Protein AF-A0A6F9CJC2-F1 (afdb_monomer_lite)

Radius of gyration: 31.56 Å; chains: 1; bounding box: 69×64×76 Å

Structure (mmCIF, N/CA/C/O backbone):
data_AF-A0A6F9CJC2-F1
#
_entry.id   AF-A0A6F9CJC2-F1
#
loop_
_atom_site.group_PDB
_atom_site.id
_atom_site.type_symbol
_atom_site.label_atom_id
_atom_site.label_alt_id
_atom_site.label_comp_id
_atom_site.label_asym_id
_atom_site.label_entity_id
_atom_site.label_seq_id
_atom_site.pdbx_PDB_ins_code
_atom_site.Cartn_x
_atom_site.Cartn_y
_atom_site.Cartn_z
_atom_site.occupancy
_atom_site.B_iso_or_equiv
_atom_site.auth_seq_id
_atom_site.auth_comp_id
_atom_site.auth_asym_id
_atom_site.auth_atom_id
_atom_site.pdbx_PDB_model_num
ATOM 1 N N . MET A 1 1 ? -6.548 17.576 14.424 1.00 84.31 1 MET A N 1
ATOM 2 C CA . MET A 1 1 ? -7.698 17.440 15.354 1.00 84.31 1 MET A CA 1
ATOM 3 C C . MET A 1 1 ? -8.629 16.284 14.973 1.00 84.31 1 MET A C 1
ATOM 5 O O . MET A 1 1 ? -8.869 15.451 15.833 1.00 84.31 1 MET A O 1
ATOM 9 N N . ARG A 1 2 ? -9.118 16.169 13.722 1.00 92.06 2 ARG A N 1
ATOM 10 C CA . ARG A 1 2 ? -9.968 15.029 13.301 1.00 92.06 2 ARG A CA 1
ATOM 11 C C . ARG A 1 2 ? -9.297 13.665 13.506 1.00 92.06 2 ARG A C 1
ATOM 13 O O . ARG A 1 2 ? -9.898 12.800 14.134 1.00 92.06 2 ARG A O 1
ATOM 20 N N . ASP A 1 3 ? -8.042 13.525 13.085 1.00 91.06 3 ASP A N 1
ATOM 21 C CA . ASP A 1 3 ? -7.310 12.254 13.216 1.00 91.06 3 ASP A CA 1
ATOM 22 C C . ASP A 1 3 ? -7.087 11.859 14.679 1.00 91.06 3 ASP A C 1
ATOM 24 O O . ASP A 1 3 ? -7.259 10.705 15.049 1.00 91.06 3 ASP A O 1
ATOM 28 N N . GLN A 1 4 ? -6.811 12.838 15.544 1.00 92.62 4 GLN A N 1
ATOM 29 C CA . GLN A 1 4 ? -6.652 12.627 16.985 1.00 92.62 4 GLN A CA 1
ATOM 30 C C . GLN A 1 4 ? -7.951 12.135 17.644 1.00 92.62 4 GLN A C 1
ATOM 32 O O . GLN A 1 4 ? -7.917 11.246 18.494 1.00 92.62 4 GLN A O 1
ATOM 37 N N . ILE A 1 5 ? -9.103 12.685 17.243 1.00 95.94 5 ILE A N 1
ATOM 38 C CA . ILE A 1 5 ? -10.415 12.250 17.743 1.00 95.94 5 ILE A CA 1
ATOM 39 C C . ILE A 1 5 ? -10.735 10.840 17.235 1.00 95.94 5 ILE A C 1
ATOM 41 O O . ILE A 1 5 ? -11.158 9.993 18.020 1.00 95.94 5 ILE A O 1
ATOM 45 N N . ALA A 1 6 ? -10.509 10.571 15.946 1.00 95.69 6 ALA A N 1
ATOM 46 C CA . ALA A 1 6 ? -10.751 9.261 15.349 1.00 95.69 6 ALA A CA 1
ATOM 47 C C . ALA A 1 6 ? -9.882 8.173 15.995 1.00 95.69 6 ALA A C 1
ATOM 49 O O . ALA A 1 6 ? -10.407 7.131 16.385 1.00 95.69 6 ALA A O 1
ATOM 50 N N . PHE A 1 7 ? -8.587 8.445 16.179 1.00 96.19 7 PHE A N 1
ATOM 51 C CA . PHE A 1 7 ? -7.652 7.547 16.852 1.00 96.19 7 PHE A CA 1
ATOM 52 C C . PHE A 1 7 ? -8.090 7.262 18.291 1.00 96.19 7 PHE A C 1
ATOM 54 O O . PHE A 1 7 ? -8.238 6.102 18.666 1.00 96.19 7 PHE A O 1
ATOM 61 N N . LYS A 1 8 ? -8.394 8.302 19.080 1.00 95.69 8 LYS A N 1
ATOM 62 C CA . LYS A 1 8 ? -8.839 8.125 20.470 1.00 95.69 8 LYS A CA 1
ATOM 63 C C . LYS A 1 8 ? -10.138 7.316 20.562 1.00 95.69 8 LYS A C 1
ATOM 65 O O . LYS A 1 8 ? -10.239 6.418 21.393 1.00 95.69 8 LYS A O 1
ATOM 70 N N . ASN A 1 9 ? -11.107 7.586 19.684 1.00 96.44 9 ASN A N 1
ATOM 71 C CA . ASN A 1 9 ? -12.367 6.839 19.632 1.00 96.44 9 ASN A CA 1
ATOM 72 C C . ASN A 1 9 ? -12.165 5.377 19.209 1.00 96.44 9 ASN A C 1
ATOM 74 O O . ASN A 1 9 ? -12.867 4.497 19.704 1.00 96.44 9 ASN A O 1
ATOM 78 N N . LEU A 1 10 ? -11.228 5.108 18.295 1.00 95.62 10 LEU A N 1
ATOM 79 C CA . LEU A 1 10 ? -10.871 3.749 17.893 1.00 95.62 10 LEU A CA 1
ATOM 80 C C . LEU A 1 10 ? -10.261 2.976 19.066 1.00 95.62 10 LEU A C 1
ATOM 82 O O . LEU A 1 10 ? -10.732 1.884 19.368 1.00 95.62 10 LEU A O 1
ATOM 86 N N . VAL A 1 11 ? -9.284 3.568 19.760 1.00 94.50 11 VAL A N 1
ATOM 87 C CA . VAL A 1 11 ? -8.634 2.966 20.936 1.00 94.50 11 VAL A CA 1
ATOM 88 C C . VAL A 1 11 ? -9.657 2.670 22.028 1.00 94.50 11 VAL A C 1
ATOM 90 O O . VAL A 1 11 ? -9.732 1.546 22.510 1.00 94.50 11 VAL A O 1
ATOM 93 N N . GLN A 1 12 ? -10.508 3.640 22.367 1.00 95.12 12 GLN A N 1
ATOM 94 C CA . GLN A 1 12 ? -11.530 3.459 23.396 1.00 95.12 12 GLN A CA 1
ATOM 95 C C . GLN A 1 12 ? -12.526 2.342 23.043 1.00 95.12 12 GLN A C 1
ATOM 97 O O . GLN A 1 12 ? -12.903 1.559 23.915 1.00 95.12 12 GLN A O 1
ATOM 102 N N . ARG A 1 13 ? -12.940 2.236 21.772 1.00 94.38 13 ARG A N 1
ATOM 103 C CA . ARG A 1 13 ? -13.822 1.153 21.312 1.00 94.38 13 ARG A CA 1
ATOM 104 C C . ARG A 1 13 ? -13.139 -0.208 21.399 1.00 94.38 13 ARG A C 1
ATOM 106 O O . ARG A 1 13 ? -13.775 -1.159 21.839 1.00 94.38 13 ARG A O 1
ATOM 113 N N . ASN A 1 14 ? -11.875 -0.294 20.992 1.00 91.81 14 ASN A N 1
ATOM 114 C CA . ASN A 1 14 ? -11.117 -1.541 21.054 1.00 91.81 14 ASN A CA 1
ATOM 115 C C . ASN A 1 14 ? -10.949 -2.002 22.509 1.00 91.81 14 ASN A C 1
ATOM 117 O O . ASN A 1 14 ? -11.268 -3.147 22.801 1.00 91.81 14 ASN A O 1
ATOM 121 N N . ILE A 1 15 ? -10.606 -1.096 23.434 1.00 91.62 15 ILE A N 1
ATOM 122 C CA . ILE A 1 15 ? -10.522 -1.391 24.878 1.00 91.62 15 ILE A CA 1
ATOM 123 C C . ILE A 1 15 ? -11.862 -1.909 25.421 1.00 91.62 15 ILE A C 1
ATOM 125 O O . ILE A 1 15 ? -11.903 -2.913 26.125 1.00 91.62 15 ILE A O 1
ATOM 129 N N . ALA A 1 16 ? -12.980 -1.256 25.085 1.00 92.12 16 ALA A N 1
ATOM 130 C CA . ALA A 1 16 ? -14.304 -1.709 25.518 1.00 92.12 16 ALA A CA 1
ATOM 131 C C . ALA A 1 16 ? -14.671 -3.086 24.933 1.00 92.12 16 ALA A C 1
ATOM 133 O O . ALA A 1 16 ? -15.293 -3.907 25.608 1.00 92.12 16 ALA A O 1
ATOM 134 N N . SER A 1 17 ? -14.270 -3.352 23.688 1.00 88.69 17 SER A N 1
ATOM 135 C CA . SER A 1 17 ? -14.457 -4.650 23.037 1.00 88.69 17 SER A CA 1
ATOM 136 C C . SER A 1 17 ? -13.618 -5.747 23.694 1.00 88.69 17 SER A C 1
ATOM 138 O O . SER A 1 17 ? -14.099 -6.866 23.849 1.00 88.69 17 SER A O 1
ATOM 140 N N . GLU A 1 18 ? -12.388 -5.447 24.108 1.00 89.81 18 GLU A N 1
ATOM 141 C CA . GLU A 1 18 ? -11.524 -6.375 24.850 1.00 89.81 18 GLU A CA 1
ATOM 142 C C . GLU A 1 18 ? -12.090 -6.656 26.248 1.00 89.81 18 GLU A C 1
ATOM 144 O O . GLU A 1 18 ? -12.194 -7.813 26.646 1.00 89.81 18 GLU A O 1
ATOM 149 N N . ALA A 1 19 ? -12.587 -5.629 26.947 1.00 88.38 19 ALA A N 1
ATOM 150 C CA . ALA A 1 19 ? -13.266 -5.792 28.234 1.00 88.38 19 ALA A CA 1
ATOM 151 C C . ALA A 1 19 ? -14.528 -6.670 28.129 1.00 88.38 19 ALA A C 1
ATOM 153 O O . ALA A 1 19 ? -14.813 -7.454 29.031 1.00 88.38 19 ALA A O 1
ATOM 15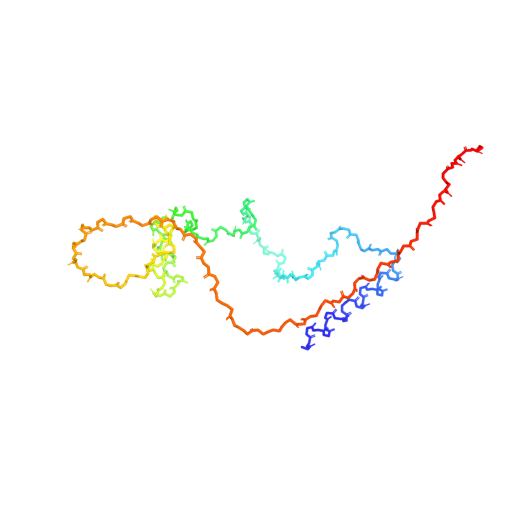4 N N . SER A 1 20 ? -15.276 -6.562 27.024 1.00 89.19 20 SER A N 1
ATOM 155 C CA . SER A 1 20 ? -16.470 -7.382 26.783 1.00 89.19 20 SER A CA 1
ATOM 156 C C . SER A 1 20 ? -16.154 -8.798 26.306 1.00 89.19 20 SER A C 1
ATOM 158 O O . SER A 1 20 ? -16.930 -9.708 26.587 1.00 89.19 20 SER A O 1
ATOM 160 N N . SER A 1 21 ? -15.089 -8.983 25.528 1.00 81.81 21 SER A N 1
ATOM 161 C CA . SER A 1 21 ? -14.725 -10.291 24.967 1.00 81.81 21 SER A CA 1
ATOM 162 C C . SER A 1 21 ? -13.824 -11.109 25.891 1.00 81.81 21 SER A C 1
ATOM 164 O O . SER A 1 21 ? -13.609 -12.286 25.611 1.00 81.81 21 SER A O 1
ATOM 166 N N . LEU A 1 22 ? -13.347 -10.517 26.997 1.00 79.38 22 LEU A N 1
ATOM 167 C CA . LEU A 1 22 ? -12.485 -11.145 28.011 1.00 79.38 22 LEU A CA 1
ATOM 168 C C . LEU A 1 22 ? -11.185 -11.742 27.439 1.00 79.38 22 LEU A C 1
ATOM 170 O O . LEU A 1 22 ? -10.498 -12.496 28.125 1.00 79.38 22 LEU A O 1
ATOM 174 N N . ALA A 1 23 ? -10.834 -11.409 26.197 1.00 81.06 23 ALA A N 1
ATOM 175 C CA . ALA A 1 23 ? -9.667 -11.935 25.514 1.00 81.06 23 ALA A CA 1
ATOM 176 C C . ALA A 1 23 ? -9.137 -10.922 24.486 1.00 81.06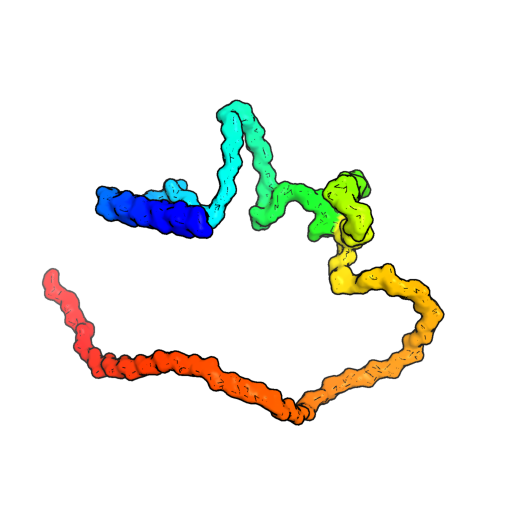 23 ALA A C 1
ATOM 178 O O . ALA A 1 23 ? -9.928 -10.282 23.787 1.00 81.06 23 ALA A O 1
ATOM 179 N N . PRO A 1 24 ? -7.806 -10.797 24.341 1.00 80.62 24 PRO A N 1
ATOM 180 C CA . PRO A 1 24 ? -7.214 -10.068 23.231 1.00 80.62 24 PRO A CA 1
ATOM 181 C C . PRO A 1 24 ? -7.603 -10.700 21.885 1.00 80.62 24 PRO A C 1
ATOM 183 O O . PRO A 1 24 ? -7.786 -11.921 21.801 1.00 80.62 24 PRO A O 1
ATOM 186 N N . PRO A 1 25 ? -7.701 -9.901 20.810 1.00 86.19 25 PRO A N 1
ATOM 187 C CA . PRO A 1 25 ? -8.007 -10.426 19.489 1.00 86.19 25 PRO A CA 1
ATOM 188 C C . PRO A 1 25 ? -6.918 -11.411 19.004 1.00 86.19 25 PRO A C 1
ATOM 190 O O . PRO A 1 25 ? -5.732 -11.194 19.270 1.00 86.19 25 PRO A O 1
ATOM 193 N N . PRO A 1 26 ? -7.290 -12.482 18.275 1.00 86.88 26 PRO A N 1
ATOM 194 C CA . PRO A 1 26 ? -6.345 -13.470 17.758 1.00 86.88 26 PRO A CA 1
ATOM 195 C C . PRO A 1 26 ? -5.250 -12.880 16.858 1.00 86.88 26 PRO A C 1
ATOM 197 O O . PRO A 1 26 ? -5.456 -11.917 16.115 1.00 86.88 26 PRO A O 1
ATOM 200 N N . SER A 1 27 ? -4.084 -13.529 16.845 1.00 85.19 27 SER A N 1
ATOM 201 C CA . SER A 1 27 ? -2.982 -13.169 15.949 1.00 85.19 27 SER A CA 1
ATOM 202 C C . SER A 1 27 ? -3.424 -13.205 14.480 1.00 85.19 27 SER A C 1
ATOM 204 O O . SER A 1 27 ? -3.925 -14.217 13.997 1.00 85.19 27 SER A O 1
ATOM 206 N N . GLY A 1 28 ? -3.228 -12.097 13.760 1.00 88.38 28 GLY A N 1
ATOM 207 C CA . GLY A 1 28 ? -3.587 -11.963 12.342 1.00 88.38 28 GLY A CA 1
ATOM 208 C C . GLY A 1 28 ? -4.999 -11.433 12.067 1.00 88.38 28 GLY A C 1
ATOM 209 O O . GLY A 1 28 ? -5.300 -11.136 10.914 1.00 88.38 28 GLY A O 1
ATOM 210 N N . SER A 1 29 ? -5.846 -11.246 13.088 1.00 91.94 29 SER A N 1
ATOM 211 C CA . SER A 1 29 ? -7.182 -10.646 12.917 1.00 91.94 29 SER A CA 1
ATOM 212 C C . SER A 1 29 ? -7.207 -9.121 13.083 1.00 91.94 29 SER A C 1
ATOM 214 O O . SER A 1 29 ? -8.266 -8.510 12.951 1.00 91.94 29 SER A O 1
ATOM 216 N N . VAL A 1 30 ? -6.068 -8.499 13.408 1.00 92.31 30 VAL A N 1
ATOM 217 C CA . VAL A 1 30 ? -5.947 -7.056 13.666 1.00 92.31 30 VAL A CA 1
ATOM 218 C C . VAL A 1 30 ? -4.941 -6.432 12.715 1.00 92.31 30 VAL A C 1
ATOM 220 O O . VAL A 1 30 ? -3.845 -6.953 12.521 1.00 92.31 30 VAL A O 1
ATOM 223 N N . ILE A 1 31 ? -5.301 -5.272 12.173 1.00 93.69 31 ILE A N 1
ATOM 224 C CA . ILE A 1 31 ? -4.411 -4.436 11.372 1.00 93.69 31 ILE A CA 1
ATOM 225 C C . ILE A 1 31 ? -4.032 -3.223 12.223 1.00 93.69 31 ILE A C 1
ATOM 227 O O . ILE A 1 31 ? -4.888 -2.410 12.576 1.00 93.69 31 ILE A O 1
ATOM 231 N N . GLN A 1 32 ? -2.753 -3.118 12.579 1.00 91.62 32 GLN A N 1
ATOM 232 C CA . GLN A 1 32 ? -2.231 -1.981 13.332 1.00 91.62 32 GLN A CA 1
ATOM 233 C C . GLN A 1 32 ? -1.985 -0.783 12.412 1.00 91.62 32 GLN A C 1
ATOM 235 O O . GLN A 1 32 ? -1.572 -0.932 11.264 1.00 91.62 32 GLN A O 1
ATOM 240 N N . LEU A 1 33 ? -2.241 0.417 12.929 1.00 93.00 33 LEU A N 1
ATOM 241 C CA . LEU A 1 33 ? -1.898 1.665 12.252 1.00 93.00 33 LEU A CA 1
ATOM 242 C C . LEU A 1 33 ? -0.376 1.899 12.309 1.00 93.00 33 LEU A C 1
ATOM 244 O O . LEU A 1 33 ? 0.239 1.542 13.313 1.00 93.00 33 LEU A O 1
ATOM 248 N N . PRO A 1 34 ? 0.223 2.569 11.309 1.00 94.50 34 PRO A N 1
ATOM 249 C CA . PRO A 1 34 ? -0.379 3.066 10.070 1.00 94.50 34 PRO A CA 1
ATOM 250 C C . PRO A 1 34 ? -0.428 1.991 8.969 1.00 94.50 34 PRO A C 1
ATOM 252 O O . PRO A 1 34 ? 0.515 1.229 8.786 1.00 94.50 34 PRO A O 1
ATOM 255 N N . PHE A 1 35 ? -1.502 1.976 8.178 1.00 94.94 35 PHE A N 1
ATOM 256 C CA . PHE A 1 35 ? -1.635 1.102 7.009 1.00 94.94 35 PHE A CA 1
ATOM 257 C C . PHE A 1 35 ? -2.303 1.842 5.847 1.00 94.94 35 PHE A C 1
ATOM 259 O O . PHE A 1 35 ? -2.903 2.903 6.023 1.00 94.94 35 PHE A O 1
ATOM 266 N N . ILE A 1 36 ? -2.227 1.250 4.657 1.00 93.19 36 ILE A N 1
ATOM 267 C CA . ILE A 1 36 ? -2.937 1.706 3.459 1.00 93.19 36 ILE A CA 1
ATOM 268 C C . ILE A 1 36 ? -3.825 0.557 2.982 1.00 93.19 36 ILE A C 1
ATOM 270 O O . ILE A 1 36 ? -3.379 -0.588 2.936 1.00 93.19 36 ILE A O 1
ATOM 274 N N . ILE A 1 37 ? -5.078 0.859 2.636 1.00 94.69 37 ILE A N 1
ATOM 275 C CA . ILE A 1 37 ? -6.008 -0.110 2.044 1.00 94.69 37 ILE A CA 1
ATOM 276 C C . ILE A 1 37 ? -6.125 0.166 0.552 1.00 94.69 37 ILE A C 1
ATOM 278 O O . ILE A 1 37 ? -6.412 1.290 0.141 1.00 94.69 37 ILE A O 1
ATOM 282 N N . LEU A 1 38 ? -5.966 -0.892 -0.240 1.00 94.00 38 LEU A N 1
ATOM 283 C CA . LEU A 1 38 ? -6.295 -0.918 -1.658 1.00 94.00 38 LEU A CA 1
ATOM 284 C C . LEU A 1 38 ? -7.532 -1.805 -1.824 1.00 94.00 38 LEU A C 1
ATOM 286 O O . LEU A 1 38 ? -7.463 -3.010 -1.601 1.00 94.00 38 LEU A O 1
ATOM 290 N N . ASN A 1 39 ? -8.670 -1.202 -2.168 1.00 96.06 39 ASN A N 1
ATOM 291 C CA . ASN A 1 39 ? -9.899 -1.934 -2.465 1.00 96.06 39 ASN A CA 1
ATOM 292 C C . ASN A 1 39 ? -10.047 -2.075 -3.982 1.00 96.06 39 ASN A C 1
ATOM 294 O O . ASN A 1 39 ? -9.932 -1.086 -4.705 1.00 96.06 39 ASN A O 1
ATOM 298 N N . THR A 1 40 ? -10.310 -3.287 -4.457 1.00 96.31 40 THR A N 1
ATOM 299 C CA . THR A 1 40 ? -10.520 -3.584 -5.879 1.00 96.31 40 THR A CA 1
ATOM 300 C C . THR A 1 40 ? -11.743 -4.477 -6.033 1.00 96.31 40 THR A C 1
ATOM 302 O O . THR A 1 40 ? -12.163 -5.130 -5.077 1.00 96.31 40 THR A O 1
ATOM 305 N N . ASP A 1 41 ? -12.338 -4.495 -7.225 1.00 97.31 41 ASP A N 1
ATOM 306 C CA . ASP A 1 41 ? -13.442 -5.408 -7.506 1.00 97.31 41 ASP A CA 1
ATOM 307 C C . ASP A 1 41 ? -13.012 -6.867 -7.331 1.00 97.31 41 ASP A C 1
ATOM 309 O O . ASP A 1 41 ? -11.898 -7.252 -7.678 1.00 97.31 41 ASP A O 1
ATOM 313 N N . VAL A 1 42 ? -13.943 -7.719 -6.897 1.00 96.38 42 VAL A N 1
ATOM 314 C CA . VAL A 1 42 ? -13.703 -9.164 -6.705 1.00 96.38 42 VAL A CA 1
ATOM 315 C C . VAL A 1 42 ? -13.271 -9.906 -7.978 1.00 96.38 42 VAL A C 1
ATOM 317 O O . VAL A 1 42 ? -12.843 -11.053 -7.906 1.00 96.38 42 VAL A O 1
ATOM 320 N N . ARG A 1 43 ? -13.419 -9.281 -9.154 1.00 96.25 43 ARG A N 1
ATOM 321 C CA . ARG A 1 43 ? -13.018 -9.835 -10.457 1.00 96.25 43 ARG A CA 1
ATOM 322 C C . ARG A 1 43 ? -11.643 -9.360 -10.918 1.00 96.25 43 ARG A C 1
ATOM 324 O O . ARG A 1 43 ? -11.156 -9.846 -11.936 1.00 96.25 43 ARG A O 1
ATOM 331 N N . THR A 1 44 ? -11.048 -8.399 -10.221 1.00 96.12 44 THR A N 1
ATOM 332 C CA . THR A 1 44 ? -9.747 -7.847 -10.585 1.00 96.12 44 THR A CA 1
ATOM 333 C C . THR A 1 44 ? -8.667 -8.880 -10.296 1.00 96.12 44 THR A C 1
ATOM 335 O O . THR A 1 44 ? -8.528 -9.352 -9.170 1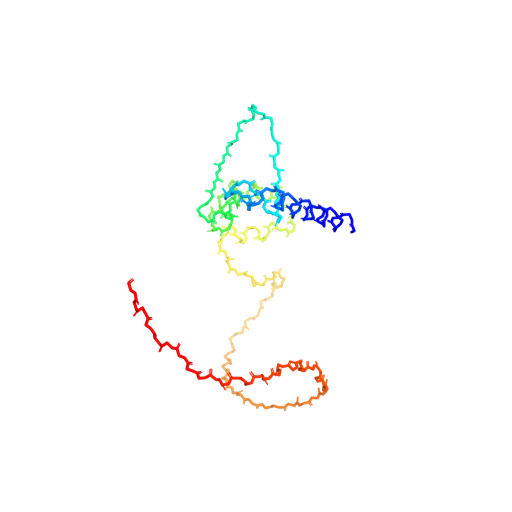.00 96.12 44 THR A O 1
ATOM 338 N N . VAL A 1 45 ? -7.897 -9.237 -11.323 1.00 95.38 45 VAL A N 1
ATOM 339 C CA . VAL A 1 45 ? -6.711 -10.087 -11.175 1.00 95.38 45 VAL A CA 1
ATOM 340 C C . VAL A 1 45 ? -5.566 -9.219 -10.656 1.00 95.38 45 VAL A C 1
ATOM 342 O O . VAL A 1 45 ? -5.283 -8.168 -11.230 1.00 95.38 45 VAL A O 1
ATOM 345 N N . ILE A 1 46 ? -4.943 -9.636 -9.552 1.00 94.31 46 ILE A N 1
ATOM 346 C CA . ILE A 1 46 ? -3.841 -8.912 -8.909 1.00 94.31 46 ILE A CA 1
ATOM 347 C C . ILE A 1 46 ? -2.543 -9.687 -9.146 1.00 94.31 46 ILE A C 1
ATOM 349 O O . ILE A 1 46 ? -2.328 -10.738 -8.542 1.00 94.31 46 ILE A O 1
ATOM 353 N N . ASP A 1 47 ? -1.667 -9.138 -9.986 1.00 92.12 47 ASP A N 1
ATOM 354 C CA . ASP A 1 47 ? -0.331 -9.684 -10.226 1.00 92.12 47 ASP A CA 1
ATOM 355 C C . ASP A 1 47 ? 0.678 -9.065 -9.246 1.00 92.12 47 ASP A C 1
ATOM 357 O O . ASP A 1 47 ? 1.026 -7.886 -9.333 1.00 92.12 47 ASP A O 1
ATOM 361 N N . CYS A 1 48 ? 1.154 -9.865 -8.288 1.00 85.38 48 CYS A N 1
ATOM 362 C CA . CYS A 1 48 ? 2.100 -9.430 -7.258 1.00 85.38 48 CYS A CA 1
ATOM 363 C C . CYS A 1 48 ? 3.524 -9.906 -7.570 1.00 85.38 48 CYS A C 1
ATOM 365 O O . CYS A 1 48 ? 3.778 -11.104 -7.664 1.00 85.38 48 CYS A O 1
ATOM 367 N N . SER A 1 49 ? 4.477 -8.973 -7.638 1.00 86.75 49 SER A N 1
ATOM 368 C CA . SER A 1 49 ? 5.917 -9.265 -7.652 1.00 86.75 49 SER A CA 1
ATOM 369 C C . SER A 1 49 ? 6.581 -8.587 -6.460 1.00 86.75 49 SER A C 1
ATOM 371 O O . SER A 1 49 ? 6.574 -7.363 -6.355 1.00 86.75 49 SER A O 1
ATOM 373 N N . ILE A 1 50 ? 7.133 -9.382 -5.543 1.00 85.56 50 ILE A N 1
ATOM 374 C CA . ILE A 1 50 ? 7.754 -8.898 -4.304 1.00 85.56 50 ILE A CA 1
ATOM 375 C C . ILE A 1 50 ? 9.253 -9.179 -4.383 1.00 85.56 50 ILE A C 1
ATOM 377 O O . ILE A 1 50 ? 9.660 -10.320 -4.605 1.00 85.56 50 ILE A O 1
ATOM 381 N N . SER A 1 51 ? 10.079 -8.147 -4.205 1.00 81.56 51 SER A N 1
ATOM 382 C CA . SER A 1 51 ? 11.529 -8.314 -4.110 1.00 81.56 51 SER A CA 1
ATOM 383 C C . SER A 1 51 ? 11.922 -9.084 -2.845 1.00 81.56 51 SER A C 1
ATOM 385 O O . SER A 1 51 ? 11.221 -9.057 -1.833 1.00 81.56 51 SER A O 1
ATOM 387 N N . SER A 1 52 ? 13.080 -9.746 -2.866 1.00 81.81 52 SER A N 1
ATOM 388 C CA . SER A 1 52 ? 13.593 -10.500 -1.712 1.00 81.81 52 SER A CA 1
ATOM 389 C C . SER A 1 52 ? 13.827 -9.633 -0.470 1.00 81.81 52 SER A C 1
ATOM 391 O O . SER A 1 52 ? 13.667 -10.115 0.648 1.00 81.81 52 SER A O 1
ATOM 393 N N . ASP A 1 53 ? 14.159 -8.354 -0.654 1.00 81.69 53 ASP A N 1
ATOM 394 C CA . ASP A 1 53 ? 14.310 -7.387 0.432 1.00 81.69 53 ASP A CA 1
ATOM 395 C C . ASP A 1 53 ? 12.974 -6.783 0.897 1.00 81.69 53 ASP A C 1
ATOM 397 O O . ASP A 1 53 ? 12.963 -6.057 1.879 1.00 81.69 53 ASP A O 1
ATOM 401 N N . LYS A 1 54 ? 11.839 -7.091 0.247 1.00 77.94 54 LYS A N 1
ATOM 402 C CA . LYS A 1 54 ? 10.473 -6.618 0.570 1.00 77.94 54 LYS A CA 1
ATOM 403 C C . LYS A 1 54 ? 10.279 -5.092 0.597 1.00 77.94 54 LYS A C 1
ATOM 405 O O . LYS A 1 54 ? 9.167 -4.637 0.853 1.00 77.94 54 LYS A O 1
ATOM 410 N N . TYR A 1 55 ? 11.316 -4.309 0.298 1.00 66.81 55 TYR A N 1
ATOM 411 C CA . TYR A 1 55 ? 11.280 -2.843 0.250 1.00 66.81 55 TYR A CA 1
ATOM 412 C C . TYR A 1 55 ? 11.208 -2.294 -1.178 1.00 66.81 55 TYR A C 1
ATOM 414 O O . TYR A 1 55 ? 10.948 -1.105 -1.367 1.00 66.81 55 TYR A O 1
ATOM 422 N N . ARG A 1 56 ? 11.436 -3.131 -2.198 1.00 63.53 56 ARG A N 1
ATOM 423 C CA . ARG A 1 56 ? 11.578 -2.692 -3.590 1.00 63.53 56 ARG A CA 1
ATOM 424 C C . ARG A 1 56 ? 10.483 -3.286 -4.466 1.00 63.53 56 ARG A C 1
ATOM 426 O O . ARG A 1 56 ? 10.450 -4.475 -4.745 1.00 63.53 56 ARG A O 1
ATOM 433 N N . MET A 1 57 ? 9.609 -2.440 -5.001 1.00 65.12 57 MET A N 1
ATOM 434 C CA . MET A 1 57 ? 8.535 -2.888 -5.903 1.00 65.12 57 MET A CA 1
ATOM 435 C C . MET A 1 57 ? 9.022 -3.241 -7.326 1.00 65.12 57 MET A C 1
ATOM 437 O O . MET A 1 57 ? 8.224 -3.269 -8.253 1.00 65.12 57 MET A O 1
ATOM 441 N N . GLY A 1 58 ? 10.328 -3.443 -7.549 1.00 64.62 58 GLY A N 1
ATOM 442 C CA . GLY A 1 58 ? 10.894 -3.753 -8.873 1.00 64.62 58 GLY A CA 1
ATOM 443 C C . GLY A 1 58 ? 10.760 -2.643 -9.932 1.00 64.62 58 GLY A C 1
ATOM 444 O O . GLY A 1 58 ? 11.218 -2.814 -11.056 1.00 64.62 58 GLY A O 1
ATOM 445 N N . MET A 1 59 ? 10.182 -1.488 -9.581 1.00 73.56 59 MET A N 1
ATOM 446 C CA . MET A 1 59 ? 9.898 -0.368 -10.495 1.00 73.56 59 MET A CA 1
ATOM 447 C C . MET A 1 59 ? 11.085 0.580 -10.720 1.00 73.56 59 MET A C 1
ATOM 449 O O . MET A 1 59 ? 10.976 1.568 -11.437 1.00 73.56 59 MET A O 1
ATOM 453 N N . SER A 1 60 ? 12.233 0.304 -10.108 1.00 72.56 60 SER A N 1
ATOM 454 C CA . SER A 1 60 ? 13.439 1.139 -10.170 1.00 72.56 60 SER A CA 1
ATOM 455 C C . SER A 1 60 ? 14.160 1.092 -11.527 1.00 72.56 60 SER A C 1
ATOM 457 O O . SER A 1 60 ? 15.187 1.753 -11.695 1.00 72.56 60 SER A O 1
ATOM 459 N N . LEU A 1 61 ? 13.677 0.276 -12.478 1.00 80.00 61 LEU A N 1
ATOM 460 C CA . LEU A 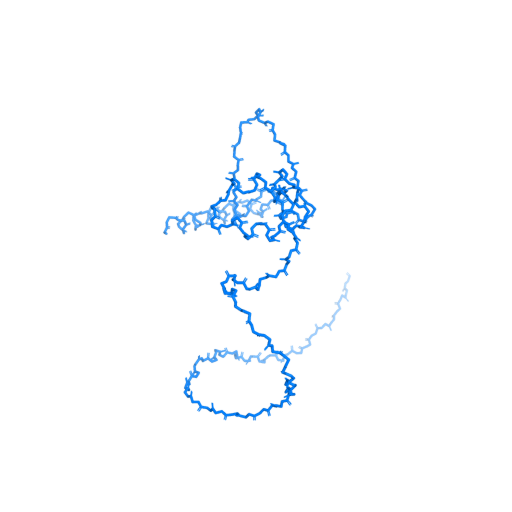1 61 ? 14.252 0.078 -13.816 1.00 80.00 61 LEU A CA 1
ATOM 461 C C . LEU A 1 61 ? 15.749 -0.306 -13.804 1.00 80.00 61 LEU A C 1
ATOM 463 O O . LEU A 1 61 ? 16.457 -0.128 -14.796 1.00 80.00 61 LEU A O 1
ATOM 467 N N . GLY A 1 62 ? 16.244 -0.839 -12.680 1.00 76.31 62 GLY A N 1
ATOM 468 C CA . GLY A 1 62 ? 17.649 -1.204 -12.489 1.00 76.31 62 GLY A CA 1
ATOM 469 C C . GLY A 1 62 ? 18.581 -0.039 -12.128 1.00 76.31 62 GLY A C 1
ATOM 470 O O . GLY A 1 62 ? 19.779 -0.279 -11.952 1.00 76.31 62 GLY A O 1
ATOM 471 N N . LEU A 1 63 ? 18.066 1.189 -11.957 1.00 83.19 63 LEU A N 1
ATOM 472 C CA . LEU A 1 63 ? 18.849 2.385 -11.595 1.00 83.19 63 LEU A CA 1
ATOM 473 C C . LEU A 1 63 ? 19.579 2.229 -10.256 1.00 83.19 63 LEU A C 1
ATOM 475 O O . LEU A 1 63 ? 20.730 2.622 -10.123 1.00 83.19 63 LEU A O 1
ATOM 479 N N . GLU A 1 64 ? 18.939 1.584 -9.286 1.00 78.06 64 GLU A N 1
ATOM 480 C CA . GLU A 1 64 ? 19.485 1.331 -7.944 1.00 78.06 64 GLU A CA 1
ATOM 481 C C . GLU A 1 64 ? 20.670 0.356 -7.910 1.00 78.06 64 GLU A C 1
ATOM 483 O O . GLU A 1 64 ? 21.361 0.249 -6.901 1.00 78.06 64 GLU A O 1
ATOM 488 N N . SER A 1 65 ? 20.871 -0.389 -8.996 1.00 75.06 65 SER A N 1
ATOM 489 C CA . SER A 1 65 ? 21.919 -1.404 -9.117 1.00 75.06 65 SER A CA 1
ATOM 490 C C . SER A 1 65 ? 22.966 -1.050 -10.173 1.00 75.06 65 SER A C 1
ATOM 492 O O . SER A 1 65 ? 23.883 -1.837 -10.397 1.00 75.06 65 SER A O 1
ATOM 494 N N . GLY A 1 66 ? 22.820 0.099 -10.850 1.00 77.38 66 GLY A N 1
ATOM 495 C CA . GLY A 1 66 ? 23.663 0.486 -11.987 1.00 77.38 66 GLY A CA 1
ATOM 496 C C . GLY A 1 66 ? 23.521 -0.430 -13.212 1.00 77.38 66 GLY A C 1
ATOM 497 O O . GLY A 1 66 ? 24.373 -0.410 -14.093 1.00 77.38 66 GLY A O 1
ATOM 498 N N . LYS A 1 67 ? 22.466 -1.257 -13.275 1.00 79.12 67 LYS A N 1
ATOM 499 C CA . LYS A 1 67 ? 22.186 -2.212 -14.367 1.00 79.12 67 LYS A CA 1
ATOM 500 C C . LYS A 1 67 ? 21.033 -1.737 -15.257 1.00 79.12 67 LYS A C 1
ATOM 502 O O . LYS A 1 67 ? 20.233 -2.538 -15.732 1.00 79.12 67 LYS A O 1
ATOM 507 N N . CYS A 1 68 ? 20.899 -0.427 -15.432 1.00 86.38 68 CYS A N 1
ATOM 508 C CA . CYS A 1 68 ? 19.826 0.157 -16.232 1.00 86.38 68 CYS A CA 1
ATOM 509 C C . CYS A 1 68 ? 20.127 -0.019 -17.733 1.00 86.38 68 CYS A C 1
ATOM 511 O O . CYS A 1 68 ? 21.195 0.382 -18.198 1.00 86.38 68 CYS A O 1
ATOM 513 N N . SER A 1 69 ? 19.209 -0.635 -18.490 1.00 88.12 69 SER A N 1
ATOM 514 C CA . SER A 1 69 ? 19.337 -0.768 -19.951 1.00 88.12 69 SER A CA 1
ATOM 515 C C . SER A 1 69 ? 19.091 0.571 -20.661 1.00 88.12 69 SER A C 1
ATOM 517 O O . SER A 1 69 ? 18.535 1.503 -20.077 1.00 88.12 69 SER A O 1
ATOM 519 N N . ALA A 1 70 ? 19.475 0.680 -21.938 1.00 87.38 70 ALA A N 1
ATOM 520 C CA . ALA A 1 70 ? 19.227 1.890 -22.725 1.00 87.38 70 ALA A CA 1
ATOM 521 C C . ALA A 1 70 ? 17.724 2.204 -22.860 1.00 87.38 70 ALA A C 1
ATOM 523 O O . ALA A 1 70 ? 17.328 3.356 -22.683 1.00 87.38 70 ALA A O 1
ATOM 524 N N . ASP A 1 71 ? 16.892 1.184 -23.085 1.00 87.88 71 ASP A N 1
ATOM 525 C CA . ASP A 1 71 ? 15.435 1.336 -23.186 1.00 87.88 71 ASP A CA 1
ATOM 526 C C . ASP A 1 71 ? 14.833 1.803 -21.855 1.00 87.88 71 ASP A C 1
ATOM 528 O O . ASP A 1 71 ? 14.051 2.755 -21.805 1.00 87.88 71 ASP A O 1
ATOM 532 N N . ASN A 1 72 ? 15.283 1.209 -20.748 1.00 88.94 72 ASN A N 1
ATOM 533 C CA . ASN A 1 72 ? 14.873 1.595 -19.402 1.00 88.94 72 ASN A CA 1
ATOM 534 C C . ASN A 1 72 ? 15.295 3.025 -19.052 1.00 88.94 72 ASN A C 1
ATOM 536 O O . ASN A 1 72 ? 14.559 3.735 -18.370 1.00 88.94 72 ASN A O 1
ATOM 540 N N . LEU A 1 73 ? 16.454 3.478 -19.534 1.00 89.50 73 LEU A N 1
ATOM 541 C CA . LEU A 1 73 ? 16.933 4.839 -19.310 1.00 89.50 73 LEU A CA 1
ATOM 542 C C . LEU A 1 73 ? 16.067 5.875 -20.039 1.00 89.50 73 LEU A C 1
ATOM 544 O O . LEU A 1 73 ? 15.830 6.955 -19.500 1.00 89.50 73 LEU A O 1
ATOM 548 N N . ILE A 1 74 ? 15.575 5.555 -21.238 1.00 89.50 74 ILE A N 1
ATOM 549 C CA . ILE A 1 74 ? 14.647 6.421 -21.981 1.00 89.50 74 ILE A CA 1
ATOM 550 C C . ILE A 1 74 ? 13.335 6.559 -21.203 1.00 89.50 74 ILE A C 1
ATOM 552 O O . ILE A 1 74 ? 12.872 7.679 -20.973 1.00 89.50 74 ILE A O 1
ATOM 556 N N . VAL A 1 75 ? 12.780 5.439 -20.734 1.00 90.12 75 VAL A N 1
ATOM 557 C CA . VAL A 1 75 ? 11.568 5.441 -19.902 1.00 90.12 75 VAL A CA 1
ATOM 558 C C . VAL A 1 75 ? 11.806 6.236 -18.619 1.00 90.12 75 VAL A C 1
ATOM 560 O O . VAL A 1 75 ? 11.023 7.131 -18.307 1.00 90.12 75 VAL A O 1
ATOM 563 N N . ALA A 1 76 ? 12.920 6.001 -17.924 1.00 88.44 76 ALA A N 1
ATOM 564 C CA . ALA A 1 76 ? 13.260 6.711 -16.696 1.00 88.44 76 ALA A CA 1
ATOM 565 C C . ALA A 1 76 ? 13.309 8.232 -16.897 1.00 88.44 76 ALA A C 1
ATOM 567 O O . ALA A 1 76 ? 12.713 8.963 -16.111 1.00 88.44 76 ALA A O 1
ATOM 568 N N . LYS A 1 77 ? 13.944 8.715 -17.974 1.00 88.50 77 LYS A N 1
ATOM 569 C CA . LYS A 1 77 ? 13.992 10.149 -18.316 1.00 88.50 77 LYS A CA 1
ATOM 570 C C . LYS A 1 77 ? 12.613 10.752 -18.575 1.00 88.50 77 LYS A C 1
ATOM 572 O O . LYS A 1 77 ? 12.395 11.909 -18.244 1.00 88.50 77 LYS A O 1
ATOM 577 N N . SER A 1 78 ? 11.684 9.988 -19.146 1.00 90.38 78 SER A N 1
ATOM 578 C CA . SER A 1 78 ? 10.326 10.476 -19.424 1.00 90.38 78 SER A CA 1
ATOM 579 C C . SER A 1 78 ? 9.461 10.646 -18.168 1.00 90.38 78 SER A C 1
ATOM 581 O O . SER A 1 78 ? 8.502 11.414 -18.182 1.00 90.38 78 SER A O 1
ATOM 583 N N . LEU A 1 79 ? 9.807 9.954 -17.077 1.00 90.25 79 LEU A N 1
ATOM 584 C CA . LEU A 1 79 ? 9.046 9.944 -15.824 1.00 90.25 79 LEU A CA 1
ATOM 585 C C . LEU A 1 79 ? 9.505 11.017 -14.826 1.00 90.25 79 LEU A C 1
ATOM 587 O O . LEU A 1 79 ? 8.885 11.181 -13.776 1.00 90.25 79 LEU A O 1
ATOM 591 N N . ILE A 1 80 ? 10.582 11.741 -15.135 1.00 87.31 80 ILE A N 1
ATOM 592 C CA . ILE A 1 80 ? 11.184 12.737 -14.247 1.00 87.31 80 ILE A CA 1
ATOM 593 C C . ILE A 1 80 ? 11.318 14.112 -14.923 1.00 87.31 80 ILE A C 1
ATOM 595 O O . ILE A 1 80 ? 11.396 14.212 -16.146 1.00 87.31 80 ILE A O 1
ATOM 599 N N . PRO A 1 81 ? 11.382 15.205 -14.142 1.00 93.12 81 PRO A N 1
ATOM 600 C CA . PRO A 1 81 ? 11.715 16.530 -14.663 1.00 93.12 81 PRO A CA 1
ATOM 601 C C . PRO A 1 81 ? 13.100 16.585 -15.332 1.00 93.12 81 PRO A C 1
ATOM 603 O O . PRO A 1 81 ? 14.052 15.988 -14.829 1.00 93.12 81 PRO A O 1
ATOM 606 N N . ARG A 1 82 ? 13.252 17.396 -16.397 1.00 85.69 82 ARG A N 1
ATOM 607 C CA . ARG A 1 82 ? 14.514 17.525 -17.168 1.00 85.69 82 ARG A CA 1
ATOM 608 C C . ARG A 1 82 ? 15.743 17.876 -16.320 1.00 85.69 82 ARG A C 1
ATOM 610 O O . ARG A 1 82 ? 16.854 17.466 -16.634 1.00 85.69 82 ARG A O 1
ATOM 617 N N . SER A 1 83 ? 15.553 18.615 -15.225 1.00 90.12 83 SER A N 1
ATOM 618 C CA . SER A 1 83 ? 16.623 18.987 -14.288 1.00 90.12 83 SER A CA 1
ATOM 619 C C . SER A 1 83 ? 17.253 17.793 -13.562 1.00 90.12 83 SER A C 1
ATOM 621 O O . SER A 1 83 ? 18.372 17.906 -13.068 1.00 90.12 83 SER A O 1
ATOM 623 N N . LEU A 1 84 ? 16.564 16.651 -13.505 1.00 90.12 84 LEU A N 1
ATOM 624 C CA . LEU A 1 84 ? 17.024 15.439 -12.825 1.00 90.12 84 LEU A CA 1
ATOM 625 C C . LEU A 1 84 ? 17.613 14.396 -13.789 1.00 90.12 84 LEU A C 1
ATOM 627 O O . LEU A 1 84 ? 18.127 13.372 -13.335 1.00 90.12 84 LEU A O 1
ATOM 631 N N . GLU A 1 85 ? 17.597 14.643 -15.105 1.00 89.00 85 GLU A N 1
ATOM 632 C CA . GLU A 1 85 ? 18.100 13.693 -16.110 1.00 89.00 85 GLU A CA 1
ATOM 633 C C . GLU A 1 85 ? 19.576 13.351 -15.897 1.00 89.00 85 GLU A C 1
ATOM 635 O O . GLU A 1 85 ? 19.954 12.179 -15.936 1.00 89.00 85 GLU A O 1
ATOM 640 N N . THR A 1 86 ? 20.407 14.356 -15.620 1.00 86.56 86 THR A N 1
ATOM 641 C CA . THR A 1 86 ? 21.847 14.177 -15.379 1.00 86.56 86 THR A CA 1
ATOM 642 C C . THR A 1 86 ? 22.106 13.259 -14.187 1.00 86.56 86 THR A C 1
ATOM 644 O O . THR A 1 86 ? 22.972 12.386 -14.248 1.00 86.56 86 THR A O 1
ATOM 647 N N . TYR A 1 87 ? 21.313 13.405 -13.124 1.00 88.69 87 TYR A N 1
ATOM 648 C CA . TYR A 1 87 ? 21.421 12.575 -11.929 1.00 88.69 87 TYR A CA 1
ATOM 649 C C . TYR A 1 87 ? 21.033 11.117 -12.216 1.00 88.69 87 TYR A C 1
ATOM 651 O O . TYR A 1 87 ? 21.763 10.197 -11.849 1.00 88.69 87 TYR A O 1
ATOM 659 N N . VAL A 1 88 ? 19.943 10.890 -12.957 1.00 88.88 88 VAL A N 1
ATOM 660 C CA . VAL A 1 88 ? 19.499 9.543 -13.360 1.00 88.88 88 VAL A CA 1
ATOM 661 C C . VAL A 1 88 ? 20.516 8.848 -14.263 1.00 88.88 88 VAL A C 1
ATOM 663 O O . VAL A 1 88 ? 20.765 7.657 -14.093 1.00 88.88 88 VAL A O 1
ATOM 666 N N . ILE A 1 89 ? 21.156 9.574 -15.183 1.00 87.88 89 ILE A N 1
ATOM 667 C CA . ILE A 1 89 ? 22.234 9.028 -16.020 1.00 87.88 89 ILE A CA 1
ATOM 668 C C . ILE A 1 89 ? 23.437 8.618 -15.158 1.00 87.88 89 ILE A C 1
ATOM 670 O O . ILE A 1 89 ? 24.018 7.561 -15.397 1.00 87.88 89 ILE A O 1
ATOM 674 N N . GLY A 1 90 ? 23.797 9.416 -14.147 1.00 85.12 90 GLY A N 1
ATOM 675 C CA . GLY A 1 90 ? 24.848 9.064 -13.185 1.00 85.12 90 GLY A CA 1
ATOM 676 C C . GLY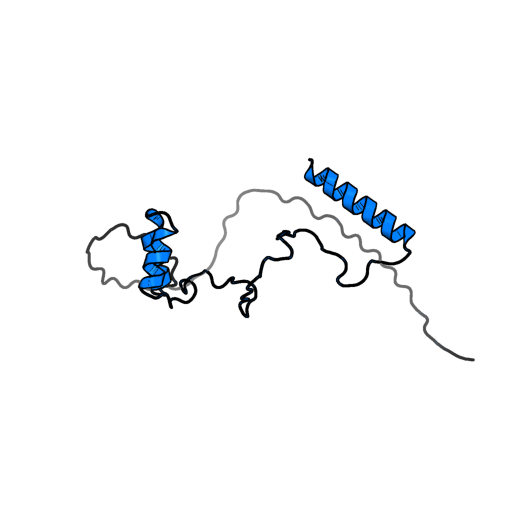 A 1 90 ? 24.519 7.786 -12.409 1.00 85.12 90 GLY A C 1
ATOM 677 O O . GLY A 1 90 ? 25.332 6.862 -12.352 1.00 85.12 90 GLY A O 1
ATOM 678 N N . MET A 1 91 ? 23.286 7.676 -11.907 1.00 84.94 91 MET A N 1
ATOM 679 C CA . MET A 1 91 ? 22.807 6.465 -11.230 1.00 84.94 91 MET A CA 1
ATOM 680 C C . MET A 1 91 ? 22.811 5.240 -12.156 1.00 84.94 91 MET A C 1
ATOM 682 O O . MET A 1 91 ? 23.312 4.183 -11.780 1.00 84.94 91 MET A O 1
ATOM 686 N N . ALA A 1 92 ? 22.338 5.387 -13.397 1.00 85.50 92 ALA A N 1
ATOM 687 C CA . ALA A 1 92 ? 22.326 4.319 -14.397 1.00 85.50 92 ALA A CA 1
ATOM 688 C C . ALA A 1 92 ? 23.728 3.784 -14.723 1.00 85.50 92 ALA A C 1
ATOM 690 O O . ALA A 1 92 ? 23.873 2.605 -15.029 1.00 85.50 92 ALA A O 1
ATOM 691 N N . ARG A 1 93 ? 24.756 4.639 -14.645 1.00 83.50 93 ARG A N 1
ATOM 692 C CA . ARG A 1 93 ? 26.161 4.291 -14.914 1.00 83.50 93 ARG A CA 1
ATOM 693 C C . ARG A 1 93 ? 26.891 3.713 -13.696 1.00 83.50 93 ARG A C 1
ATOM 695 O O . ARG A 1 93 ? 28.071 3.396 -13.812 1.00 83.50 93 ARG A O 1
ATOM 702 N N . GLY A 1 94 ? 26.226 3.589 -12.545 1.00 73.00 94 GLY A N 1
ATOM 703 C CA . GLY A 1 94 ? 26.819 3.035 -11.325 1.00 73.00 94 GLY A CA 1
ATOM 704 C C . GLY A 1 94 ? 27.857 3.945 -10.663 1.00 73.00 94 GLY A C 1
ATOM 705 O O . GLY A 1 94 ? 28.659 3.472 -9.860 1.00 73.00 94 GLY A O 1
ATOM 706 N N . THR A 1 95 ? 27.870 5.248 -10.970 1.00 65.88 95 THR A N 1
ATOM 707 C CA . THR A 1 95 ? 28.743 6.202 -10.274 1.00 65.88 95 THR A CA 1
ATOM 708 C C . THR A 1 95 ? 28.112 6.550 -8.928 1.00 65.88 95 THR A C 1
ATOM 710 O O . THR A 1 95 ? 27.425 7.560 -8.787 1.00 65.88 95 THR A O 1
ATOM 713 N N . SER A 1 96 ? 28.293 5.685 -7.931 1.00 59.50 96 SER A N 1
ATOM 714 C CA . SER A 1 96 ? 27.864 5.924 -6.551 1.00 59.50 96 SER A CA 1
ATOM 715 C C . SER A 1 96 ? 28.759 6.968 -5.886 1.00 59.50 96 SER A C 1
ATOM 717 O O . SER A 1 96 ? 29.563 6.630 -5.026 1.00 59.50 96 SER A O 1
ATOM 719 N N . GLN A 1 97 ? 28.661 8.234 -6.285 1.00 51.47 97 GLN A N 1
ATOM 720 C CA . GLN A 1 97 ? 29.218 9.334 -5.505 1.00 51.47 97 GLN A CA 1
ATOM 721 C C . GLN A 1 97 ? 28.284 10.538 -5.543 1.00 51.47 97 GLN A C 1
ATOM 723 O O . GLN A 1 97 ? 28.110 11.207 -6.558 1.00 51.47 97 GLN A O 1
ATOM 728 N N . THR A 1 98 ? 27.710 10.827 -4.379 1.00 53.66 98 THR A N 1
ATOM 729 C CA . THR A 1 98 ? 27.287 12.163 -3.976 1.00 53.66 98 THR A CA 1
ATOM 730 C C . THR A 1 98 ? 28.540 13.029 -3.834 1.00 53.66 98 THR A C 1
ATOM 732 O O . THR A 1 98 ? 28.998 13.315 -2.732 1.00 53.66 98 THR A O 1
ATOM 735 N N . SER A 1 99 ? 29.165 13.398 -4.940 1.00 47.12 99 SER A N 1
ATOM 736 C CA . SER A 1 99 ? 30.158 14.457 -4.931 1.00 47.12 99 SER A CA 1
ATOM 737 C C . SER A 1 99 ? 30.130 15.169 -6.271 1.00 47.12 99 SER A C 1
ATOM 739 O O . SER A 1 99 ? 30.182 14.564 -7.337 1.00 47.12 99 SER A O 1
ATOM 741 N N . SER A 1 100 ? 30.033 16.489 -6.149 1.00 38.97 100 SER A N 1
ATOM 742 C CA . SER A 1 100 ? 30.319 17.467 -7.189 1.00 38.97 100 SER A CA 1
ATOM 743 C C . SER A 1 100 ? 29.193 17.714 -8.193 1.00 38.97 100 SER A C 1
ATOM 745 O O . SER A 1 100 ? 29.064 17.086 -9.241 1.00 38.97 100 SER A O 1
ATOM 747 N N . PHE A 1 101 ? 28.415 18.747 -7.867 1.00 38.94 101 PHE A N 1
ATOM 748 C CA . PHE A 1 101 ? 27.832 19.655 -8.849 1.00 38.94 101 PHE A CA 1
ATOM 749 C C . PHE A 1 101 ? 28.856 19.958 -9.964 1.00 38.94 101 PHE A C 1
ATOM 751 O O . PHE A 1 101 ? 29.963 20.391 -9.643 1.00 38.94 101 PHE A O 1
ATOM 758 N N . PRO A 1 102 ? 28.528 19.761 -11.253 1.00 41.47 102 PRO A N 1
ATOM 759 C CA . PRO A 1 102 ? 29.401 20.150 -12.347 1.00 41.47 102 PRO A CA 1
ATOM 760 C C . PRO A 1 102 ? 29.093 21.601 -12.733 1.00 41.47 102 PRO A C 1
ATOM 762 O O . PRO A 1 102 ? 28.270 21.873 -13.605 1.00 41.47 102 PRO A O 1
ATOM 765 N N . GLY A 1 103 ? 29.739 22.530 -12.040 1.00 43.16 103 GLY A N 1
ATOM 766 C CA . GLY A 1 103 ? 30.045 23.861 -12.550 1.00 43.16 103 GLY A CA 1
ATOM 767 C C . GLY A 1 103 ? 31.563 23.989 -12.578 1.00 43.16 103 GLY A C 1
ATOM 768 O O . GLY A 1 103 ? 32.214 23.546 -11.640 1.00 43.16 103 GLY A O 1
ATOM 769 N N . ASP A 1 104 ? 32.092 24.568 -13.648 1.00 34.28 104 ASP A N 1
ATOM 770 C CA . ASP A 1 104 ? 33.490 24.985 -13.819 1.00 34.28 104 ASP A CA 1
ATOM 771 C C . ASP A 1 104 ? 34.447 23.938 -14.420 1.00 34.28 104 ASP A C 1
ATOM 773 O O . ASP A 1 104 ? 35.217 23.236 -13.767 1.00 34.28 104 ASP A O 1
ATOM 777 N N . LEU A 1 105 ? 34.425 23.913 -15.755 1.00 51.56 105 LEU A N 1
ATOM 778 C CA . LEU A 1 105 ? 35.627 23.729 -16.557 1.00 51.56 105 LEU A CA 1
ATOM 779 C C . LEU A 1 105 ? 36.512 24.970 -16.359 1.00 51.56 105 LEU A C 1
ATOM 781 O O . LEU A 1 105 ? 36.202 26.015 -16.924 1.00 51.56 105 LEU A O 1
ATOM 785 N N . ASP A 1 106 ? 37.624 24.852 -15.636 1.00 33.47 106 ASP A N 1
ATOM 786 C CA . ASP A 1 106 ? 38.822 25.591 -16.032 1.00 33.47 106 ASP A CA 1
ATOM 787 C C . ASP A 1 106 ? 40.106 24.816 -15.723 1.00 33.47 106 ASP A C 1
ATOM 789 O O . ASP A 1 106 ? 40.255 24.117 -14.719 1.00 33.47 106 ASP A O 1
ATOM 793 N N . SER A 1 107 ? 41.015 24.902 -16.678 1.00 53.50 107 SER A N 1
ATOM 794 C CA . SER A 1 107 ? 42.247 24.148 -16.796 1.00 53.50 107 SER A CA 1
ATOM 795 C C . SER A 1 107 ? 43.384 24.924 -16.143 1.00 53.50 107 SER A C 1
ATOM 797 O O . SER A 1 107 ? 43.893 25.869 -16.737 1.00 53.50 107 SER A O 1
ATOM 799 N N . ALA A 1 108 ? 43.884 24.474 -14.992 1.00 38.62 108 ALA A N 1
ATOM 800 C CA . ALA A 1 108 ? 45.249 24.802 -14.583 1.00 38.62 108 ALA A CA 1
ATOM 801 C C . ALA A 1 108 ? 45.845 23.743 -13.645 1.00 38.62 108 ALA A C 1
ATOM 803 O O . ALA A 1 108 ? 45.433 23.557 -12.505 1.00 38.62 108 ALA A O 1
ATOM 804 N N . SER A 1 109 ? 46.853 23.065 -14.191 1.00 49.94 109 SER A N 1
ATOM 805 C CA . SER A 1 109 ? 47.899 22.271 -13.546 1.00 49.94 109 SER A CA 1
ATOM 806 C C . SER A 1 109 ? 48.191 22.628 -12.080 1.00 49.94 109 SER A C 1
ATOM 808 O O . SER A 1 109 ? 48.606 23.747 -11.789 1.00 49.94 109 SER A O 1
ATOM 810 N N . LEU A 1 110 ? 48.096 21.646 -11.176 1.00 41.34 110 LEU A N 1
ATOM 811 C CA . LEU A 1 110 ? 48.699 21.722 -9.842 1.00 41.34 110 LEU A CA 1
ATOM 812 C C . LEU A 1 110 ? 49.377 20.396 -9.477 1.00 41.34 110 LEU A C 1
ATOM 814 O O . LEU A 1 110 ? 48.864 19.579 -8.716 1.00 41.34 110 LEU A O 1
ATOM 818 N N . ASN A 1 111 ? 50.605 20.227 -9.971 1.00 48.97 111 ASN A N 1
ATOM 819 C CA . ASN A 1 111 ? 51.611 19.479 -9.224 1.00 48.97 111 ASN A CA 1
ATOM 820 C C . ASN A 1 111 ? 52.015 20.327 -8.011 1.00 48.97 111 ASN A C 1
ATOM 822 O O . ASN A 1 111 ? 52.778 21.281 -8.138 1.00 48.97 111 ASN A O 1
ATOM 826 N N . GLY A 1 112 ? 51.510 19.977 -6.831 1.00 36.56 112 GLY A N 1
ATOM 827 C CA . GLY A 1 112 ? 51.814 20.697 -5.597 1.00 36.56 112 GLY A CA 1
ATOM 828 C C . GLY A 1 112 ? 51.581 19.843 -4.362 1.00 36.56 112 GLY A C 1
ATOM 829 O O . GLY A 1 112 ? 50.577 19.991 -3.678 1.00 36.56 112 GLY A O 1
ATOM 830 N N . ARG A 1 113 ? 52.533 18.946 -4.078 1.00 49.06 113 ARG A N 1
ATOM 831 C CA . ARG A 1 113 ? 52.657 18.193 -2.820 1.00 49.06 113 ARG A CA 1
ATOM 832 C C . ARG A 1 113 ? 52.406 19.096 -1.610 1.00 49.06 113 ARG A C 1
ATOM 834 O O . ARG A 1 113 ? 53.202 20.003 -1.386 1.00 49.06 113 ARG A O 1
ATOM 841 N N . ARG A 1 114 ? 51.427 18.763 -0.767 1.00 40.50 114 ARG A N 1
ATOM 842 C CA . ARG A 1 114 ? 51.433 19.100 0.666 1.00 40.50 114 ARG A CA 1
ATOM 843 C C . ARG A 1 114 ? 50.763 17.975 1.454 1.00 40.50 114 ARG A C 1
ATOM 845 O O . ARG A 1 114 ? 49.547 17.907 1.543 1.00 40.50 114 ARG A O 1
ATOM 852 N N . SER A 1 115 ? 51.585 17.084 2.008 1.00 44.56 115 SER A N 1
ATOM 853 C CA . SER A 1 115 ? 51.204 16.292 3.177 1.00 44.56 115 SER A CA 1
ATOM 854 C C . SER A 1 115 ? 51.121 17.234 4.375 1.00 44.56 115 SER A C 1
ATOM 856 O O . SER A 1 115 ? 52.051 18.010 4.599 1.00 44.56 115 SER A O 1
ATOM 858 N N . TYR A 1 116 ? 50.057 17.146 5.163 1.00 34.78 116 TYR A N 1
ATOM 859 C CA . TYR A 1 116 ? 50.050 17.651 6.532 1.00 34.78 116 TYR A CA 1
ATOM 860 C C . TYR A 1 116 ? 49.364 16.628 7.427 1.00 34.78 116 TYR A C 1
ATOM 862 O O . TYR A 1 116 ? 48.202 16.269 7.250 1.00 34.78 116 TYR A O 1
ATOM 870 N N . SER A 1 117 ? 50.186 16.116 8.333 1.00 37.28 117 SER A N 1
ATOM 871 C CA . SER A 1 117 ? 49.876 15.152 9.368 1.00 37.28 117 SER A CA 1
ATOM 872 C C . SER A 1 117 ? 48.947 15.729 10.435 1.00 37.28 117 SER A C 1
ATOM 874 O O . SER A 1 117 ? 48.900 16.931 10.680 1.00 37.28 117 SER A O 1
ATOM 876 N N . HIS A 1 118 ? 48.268 14.795 11.092 1.00 44.34 118 HIS A N 1
ATOM 877 C CA . HIS A 1 118 ? 47.659 14.881 12.412 1.00 44.34 118 HIS A CA 1
ATOM 878 C C . HIS A 1 118 ? 48.479 15.710 13.417 1.00 44.34 118 HIS A C 1
ATOM 880 O O . HIS A 1 118 ? 49.690 15.531 13.521 1.00 44.34 118 HIS A O 1
ATOM 886 N N . SER A 1 119 ? 47.809 16.547 14.213 1.00 40.53 119 SER A N 1
ATOM 887 C CA . SER A 1 119 ? 48.142 16.817 15.620 1.00 40.53 119 SER A CA 1
ATOM 888 C C . SER A 1 119 ? 46.979 17.542 16.298 1.00 40.53 119 SER A C 1
ATOM 890 O O . SER A 1 119 ? 46.390 18.471 15.755 1.00 40.53 119 SER A O 1
ATOM 892 N N . SER A 1 120 ? 46.639 17.032 17.471 1.00 40.59 120 SER A N 1
ATOM 893 C CA . SER A 1 120 ? 45.542 17.383 18.367 1.00 40.59 120 SER A CA 1
ATOM 894 C C . SER A 1 120 ? 45.858 18.554 19.315 1.00 40.59 120 SER A C 1
ATOM 896 O O . SER A 1 120 ? 47.024 18.867 19.517 1.00 40.59 120 SER A O 1
ATOM 898 N N . THR A 1 121 ? 44.780 19.041 19.959 1.00 42.50 121 THR A N 1
ATOM 899 C CA . THR A 1 121 ? 44.643 19.841 21.206 1.00 42.50 121 THR A CA 1
ATOM 900 C C . THR A 1 121 ? 44.762 21.377 21.139 1.00 42.50 121 THR A C 1
ATOM 902 O O . THR A 1 121 ? 45.819 21.936 20.891 1.00 42.50 121 THR A O 1
ATOM 905 N N . ALA A 1 122 ? 43.661 22.091 21.436 1.00 38.41 122 ALA A N 1
ATOM 906 C CA . ALA A 1 122 ? 43.354 22.666 22.762 1.00 38.41 122 ALA A CA 1
ATOM 907 C C . ALA A 1 122 ? 42.302 23.807 22.687 1.00 38.41 122 ALA A C 1
ATOM 909 O O . ALA A 1 122 ? 42.473 24.776 21.958 1.00 38.41 122 ALA A O 1
ATOM 910 N N . LEU A 1 123 ? 41.234 23.646 23.481 1.00 38.25 123 LEU A N 1
ATOM 911 C CA . LEU A 1 123 ? 40.496 24.629 24.299 1.00 38.25 123 LEU A CA 1
ATOM 912 C C . LEU A 1 123 ? 40.283 26.079 23.801 1.00 38.25 123 LEU A C 1
ATOM 914 O O . LEU A 1 123 ? 41.211 26.880 23.734 1.00 38.25 123 LEU A O 1
ATOM 918 N N . SER A 1 124 ? 39.007 26.472 23.683 1.00 42.62 124 SER A N 1
ATOM 919 C CA . SER A 1 124 ? 38.507 27.771 24.172 1.00 42.62 124 SER A CA 1
ATOM 920 C C . SER A 1 124 ? 36.999 27.711 24.449 1.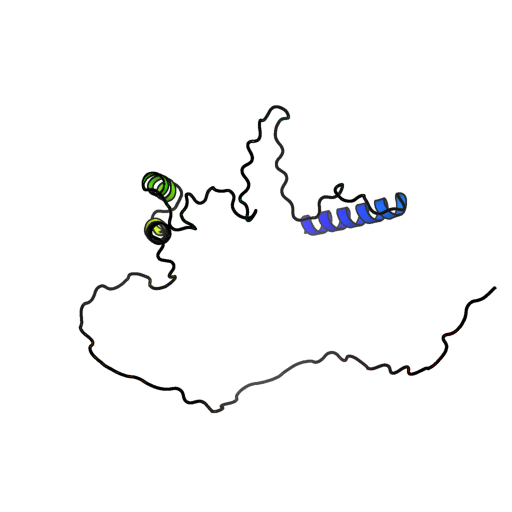00 42.62 124 SER A C 1
ATOM 922 O O . SER A 1 124 ? 36.195 27.436 23.560 1.00 42.62 124 SER A O 1
ATOM 924 N N . GLU A 1 125 ? 36.652 27.950 25.712 1.00 40.69 125 GLU A N 1
ATOM 925 C CA . GLU A 1 125 ? 35.308 28.128 26.265 1.00 40.69 125 GLU A CA 1
ATOM 926 C C . GLU A 1 125 ? 34.656 29.440 25.801 1.00 40.69 125 GLU A C 1
ATOM 928 O O . GLU A 1 125 ? 35.303 30.486 25.821 1.00 40.69 125 GLU A O 1
ATOM 933 N N . SER A 1 126 ? 33.342 29.431 25.535 1.00 40.28 126 SER A N 1
ATOM 934 C CA . SER A 1 126 ? 32.445 30.462 26.083 1.00 40.28 126 SER A CA 1
ATOM 935 C C . SER A 1 126 ? 30.959 30.124 25.901 1.00 40.28 126 SER A C 1
ATOM 937 O O . SER A 1 126 ? 30.536 29.741 24.814 1.00 40.28 126 SER A O 1
ATOM 939 N N . ARG A 1 127 ? 30.187 30.415 26.960 1.00 42.66 127 ARG A N 1
ATOM 940 C CA . ARG A 1 127 ? 28.713 30.494 27.094 1.00 42.66 127 ARG A CA 1
ATOM 941 C C . ARG A 1 127 ? 27.908 29.197 27.307 1.00 42.66 127 ARG A C 1
ATOM 943 O O . ARG A 1 127 ? 27.290 28.675 26.394 1.00 42.66 127 ARG A O 1
ATOM 950 N N . GLY A 1 128 ? 27.744 28.849 28.588 1.00 38.28 128 GLY A N 1
ATOM 951 C CA . GLY A 1 128 ? 26.478 29.126 29.286 1.00 38.28 128 GLY A CA 1
ATOM 952 C C . GLY A 1 128 ? 25.391 28.039 29.317 1.00 38.28 128 GLY A C 1
ATOM 953 O O . GLY A 1 128 ? 24.566 27.978 28.419 1.00 38.28 128 GLY A O 1
ATOM 954 N N . GLN A 1 129 ? 25.319 27.373 30.478 1.00 40.25 129 GLN A N 1
ATOM 955 C CA . GLN A 1 129 ? 24.116 26.933 31.216 1.00 40.25 129 GLN A CA 1
ATOM 956 C C . GLN A 1 129 ? 23.361 25.675 30.746 1.00 40.25 129 GLN A C 1
ATOM 958 O O . GLN A 1 129 ? 22.521 25.695 29.852 1.00 40.25 129 GLN A O 1
ATOM 963 N N . THR A 1 130 ? 23.607 24.595 31.492 1.00 46.72 130 THR A N 1
ATOM 964 C CA . THR A 1 130 ? 22.738 23.431 31.702 1.00 46.72 130 THR A CA 1
ATOM 965 C C . THR A 1 130 ? 21.511 23.794 32.552 1.00 46.72 130 THR A C 1
ATOM 967 O O . THR A 1 130 ? 21.629 24.510 33.548 1.00 46.72 130 THR A O 1
ATOM 970 N N . PRO A 1 131 ? 20.331 23.274 32.182 1.00 42.75 131 PRO A N 1
ATOM 971 C CA . PRO A 1 131 ? 19.454 22.606 33.153 1.00 42.75 131 PRO A CA 1
ATOM 972 C C . PRO A 1 131 ? 18.864 21.320 32.529 1.00 42.75 131 PRO A C 1
ATOM 974 O O . PRO A 1 131 ? 18.703 21.237 31.318 1.00 42.75 131 PRO A O 1
ATOM 977 N N . SER A 1 132 ? 18.489 20.257 33.225 1.00 37.28 132 SER A N 1
ATOM 978 C CA . SER A 1 132 ? 18.466 19.901 34.639 1.00 37.28 132 SER A CA 1
ATOM 979 C C . SER A 1 132 ? 18.315 18.377 34.673 1.00 37.28 132 SER A C 1
ATOM 981 O O . SER A 1 132 ? 17.446 17.838 33.988 1.00 37.28 132 SER A O 1
ATOM 983 N N . SER A 1 133 ? 19.152 17.708 35.461 1.00 39.84 133 SER A N 1
ATOM 984 C CA . SER A 1 133 ? 18.975 16.311 35.860 1.00 39.84 133 SER A CA 1
ATOM 985 C C . SER A 1 133 ? 17.631 16.169 36.583 1.00 39.84 133 SER A C 1
ATOM 987 O O . SER A 1 133 ? 17.363 16.951 37.495 1.00 39.84 133 SER A O 1
ATOM 989 N N . PHE A 1 134 ? 16.783 15.226 36.175 1.00 39.75 134 PHE A N 1
ATOM 990 C CA . PHE A 1 134 ? 15.649 14.793 36.990 1.00 39.75 134 PHE A CA 1
ATOM 991 C C . PHE A 1 134 ? 16.132 13.603 37.823 1.00 39.75 134 PHE A C 1
ATOM 993 O O . PHE A 1 134 ? 16.669 12.652 37.263 1.00 39.75 134 PHE A O 1
ATOM 1000 N N . ASN A 1 135 ? 16.031 13.754 39.144 1.00 49.06 135 ASN A N 1
ATOM 1001 C CA . ASN A 1 135 ? 16.388 12.794 40.187 1.00 49.06 135 ASN A CA 1
ATOM 1002 C C . ASN A 1 135 ? 15.866 11.382 39.871 1.00 49.06 135 ASN A C 1
ATOM 1004 O O . ASN A 1 135 ? 14.659 11.210 39.709 1.00 49.06 135 ASN A O 1
ATOM 1008 N N . GLU A 1 136 ? 16.747 10.384 39.876 1.00 49.31 136 GLU A N 1
ATOM 1009 C CA . GLU A 1 136 ? 16.376 9.026 40.278 1.00 49.31 136 GLU A CA 1
ATOM 1010 C C . GLU A 1 136 ? 16.791 8.921 41.748 1.00 49.31 136 GLU A C 1
ATOM 1012 O O . GLU A 1 136 ? 17.976 8.989 42.071 1.00 49.31 136 GLU A O 1
ATOM 1017 N N . GLU A 1 137 ? 15.803 8.925 42.641 1.00 55.47 137 GLU A N 1
ATOM 1018 C CA . GLU A 1 137 ? 16.012 8.675 44.065 1.00 55.47 137 GLU A CA 1
ATOM 1019 C C . GLU A 1 137 ? 16.149 7.163 44.252 1.00 55.47 137 GLU A C 1
ATOM 1021 O O . GLU A 1 137 ? 15.284 6.395 43.830 1.00 55.47 137 GLU A O 1
ATOM 1026 N N . GLU A 1 138 ? 17.287 6.767 44.817 1.00 54.72 138 GLU A N 1
ATOM 1027 C CA . GLU A 1 138 ? 17.579 5.420 45.293 1.00 54.72 138 GLU A CA 1
ATOM 1028 C C . GLU A 1 138 ? 16.692 5.131 46.513 1.00 54.72 138 GLU A C 1
ATOM 1030 O O . GLU A 1 138 ? 16.762 5.842 47.517 1.00 54.72 138 GLU A O 1
ATOM 1035 N N . GLU A 1 139 ? 15.856 4.096 46.428 1.00 56.28 139 GLU A N 1
ATOM 1036 C CA . GLU A 1 139 ? 15.325 3.415 47.608 1.00 56.28 139 GLU A CA 1
ATOM 1037 C C . GLU A 1 139 ? 16.017 2.055 47.705 1.00 56.28 139 GLU A C 1
ATOM 1039 O O . GLU A 1 139 ? 15.753 1.136 46.927 1.00 56.28 139 GLU A O 1
ATOM 1044 N N . ASP A 1 140 ? 16.944 1.983 48.659 1.00 56.53 140 ASP A N 1
ATOM 1045 C CA . ASP A 1 140 ? 17.452 0.750 49.240 1.00 56.53 140 ASP A CA 1
ATOM 1046 C C . ASP A 1 140 ? 16.306 0.039 49.982 1.00 56.53 140 ASP A C 1
ATOM 1048 O O . ASP A 1 140 ? 15.707 0.611 50.895 1.00 56.53 140 ASP A O 1
ATOM 1052 N N . ASP A 1 141 ? 16.036 -1.221 49.644 1.00 60.25 141 ASP A N 1
ATOM 1053 C CA . ASP A 1 141 ? 15.449 -2.170 50.595 1.00 60.25 141 ASP A CA 1
ATOM 1054 C C . ASP A 1 141 ? 16.183 -3.506 50.451 1.00 60.25 141 ASP A C 1
ATOM 1056 O O . ASP A 1 141 ? 15.798 -4.402 49.695 1.00 60.25 141 ASP A O 1
ATOM 1060 N N . ASP A 1 142 ? 17.313 -3.588 51.153 1.00 63.56 142 ASP A N 1
ATOM 1061 C CA . ASP A 1 142 ? 17.871 -4.854 51.601 1.00 63.56 142 ASP A CA 1
ATOM 1062 C C . ASP A 1 142 ? 16.917 -5.441 52.653 1.00 63.56 142 ASP A C 1
ATOM 1064 O O . ASP A 1 142 ? 16.873 -4.973 53.791 1.00 63.56 142 ASP A O 1
ATOM 1068 N N . ASN A 1 143 ? 16.187 -6.492 52.287 1.00 60.91 143 ASN A N 1
ATOM 1069 C CA . ASN A 1 143 ? 15.761 -7.532 53.223 1.00 60.91 143 ASN A CA 1
ATOM 1070 C C . ASN A 1 143 ? 15.717 -8.882 52.495 1.00 60.91 143 ASN A C 1
ATOM 1072 O O . ASN A 1 143 ? 14.750 -9.237 51.823 1.00 60.91 143 ASN A O 1
ATOM 1076 N N . ASP A 1 144 ? 16.865 -9.551 52.550 1.00 58.84 144 ASP A N 1
ATOM 1077 C CA . ASP A 1 144 ? 17.069 -10.905 53.069 1.00 58.84 144 ASP A CA 1
ATOM 1078 C C . ASP A 1 144 ? 15.871 -11.883 53.128 1.00 58.84 144 ASP A C 1
ATOM 1080 O O . ASP A 1 144 ? 14.823 -11.616 53.711 1.00 58.84 144 ASP A O 1
ATOM 1084 N N . ASP A 1 145 ? 16.170 -13.089 52.627 1.00 58.44 145 ASP A N 1
ATOM 1085 C CA . ASP A 1 145 ? 15.771 -14.396 53.165 1.00 58.44 145 ASP A CA 1
ATOM 1086 C C . ASP A 1 145 ? 14.298 -14.853 53.058 1.00 58.44 145 ASP A C 1
ATOM 1088 O O . ASP A 1 145 ? 13.420 -14.461 53.817 1.00 58.44 145 ASP A O 1
ATOM 1092 N N . ASP A 1 146 ? 14.038 -15.782 52.122 1.00 60.19 146 ASP A N 1
ATOM 1093 C CA . ASP A 1 146 ? 13.780 -17.205 52.443 1.00 60.19 146 ASP A CA 1
ATOM 1094 C C . ASP A 1 146 ? 13.179 -17.967 51.232 1.00 60.19 146 ASP A C 1
ATOM 1096 O O . ASP A 1 146 ? 11.968 -18.027 51.012 1.00 60.19 146 ASP A O 1
ATOM 1100 N N . GLU A 1 147 ? 14.040 -18.634 50.456 1.00 65.62 147 GLU A N 1
ATOM 1101 C CA . GLU A 1 147 ? 13.717 -19.948 49.870 1.00 65.62 147 GLU A CA 1
ATOM 1102 C C . GLU A 1 147 ? 14.160 -20.961 50.948 1.00 65.62 147 GLU A C 1
ATOM 1104 O O . GLU A 1 147 ? 15.328 -20.877 51.343 1.00 65.62 147 GLU A O 1
ATOM 1109 N N . PRO A 1 148 ? 13.337 -21.917 51.450 1.00 60.22 148 PRO A N 1
ATOM 1110 C CA . PRO A 1 148 ? 13.016 -23.087 50.629 1.00 60.22 148 PRO A CA 1
ATOM 1111 C C . PRO A 1 148 ? 11.739 -23.902 50.966 1.00 60.22 148 PRO A C 1
ATOM 1113 O O . PRO A 1 148 ? 11.137 -23.811 52.031 1.00 60.22 148 PRO A O 1
ATOM 1116 N N . SER A 1 149 ? 11.489 -24.863 50.065 1.00 53.34 149 SER A N 1
ATOM 1117 C CA . SER A 1 149 ? 10.912 -26.208 50.284 1.00 53.34 149 SER A CA 1
ATOM 1118 C C . SER A 1 149 ? 9.426 -26.446 49.965 1.00 53.34 149 SER A C 1
ATOM 1120 O O . SER A 1 149 ? 8.523 -26.133 50.730 1.00 53.34 149 SER A O 1
ATOM 1122 N N . SER A 1 150 ? 9.200 -27.199 48.876 1.00 61.06 150 SER A N 1
ATOM 1123 C CA . SER A 1 150 ? 8.232 -28.320 48.873 1.00 61.06 150 SER A CA 1
ATOM 1124 C C . SER A 1 150 ? 8.594 -29.300 50.009 1.00 61.06 150 SER A C 1
ATOM 1126 O O . SER A 1 150 ? 9.800 -29.452 50.224 1.00 61.06 150 SER A O 1
ATOM 1128 N N . PRO A 1 151 ? 7.668 -30.005 50.705 1.00 63.00 151 PRO A N 1
ATOM 1129 C CA . PRO A 1 151 ? 6.709 -30.946 50.087 1.00 63.00 151 PRO A CA 1
ATOM 1130 C C . PRO A 1 151 ? 5.364 -31.167 50.837 1.00 63.00 151 PRO A C 1
ATOM 1132 O O . PRO A 1 151 ? 5.211 -30.784 51.990 1.00 63.00 151 PRO A O 1
ATOM 1135 N N . GLU A 1 152 ? 4.426 -31.873 50.192 1.00 47.22 152 GLU A N 1
ATOM 1136 C CA . GLU A 1 152 ? 3.804 -33.134 50.669 1.00 47.22 152 GLU A CA 1
ATOM 1137 C C . GLU A 1 152 ? 3.194 -33.896 49.480 1.00 47.22 152 GLU A C 1
ATOM 1139 O O . GLU A 1 152 ? 2.627 -33.235 48.577 1.00 47.22 152 GLU A O 1
#

pLDDT: mean 72.24, std 20.98, range [33.47, 97.31]

Secondary structure (DSSP, 8-state):
-HHHHHHHHHHHHHHHHHHHHSSPPPTTS--PSS-------TT--------TTSS--STTTTGGGT---HHHHHHHHHTS-GGGHHHHHHHHTT----------------------------------------------------------

Foldseek 3Di:
DVVVVVVVVVVVVQVVVCVVVVDHDDPPPDDDPDDDDDDDDPPDDDDQDADPVNPDRVLLCCLQVLCHDPVSLVVVCVVDDPVCNVVSVCSNNVVPDPDDDDDDDDDDDDPDDDDDDDDDDDDDDDDDDDDDDDDPDDDDDDDDDDDDDDDD

Sequence (152 aa):
MRDQIAFKNLVQRNIASEASSLAPPPSGSVIQLPFIILNTDVRTVIDCSISSDKYRMGMSLGLESGKCSADNLIVAKSLIPRSLETYVIGMARGTSQTSSFPGDLDSASLNGRRSYSHSSTALSESRGQTPSSFNEEEEDDDNDDDEPSSPE